Protein AF-A0A1H8ZMR1-F1 (afdb_monomer_lite)

Sequence (107 aa):
MSTPTRIYTPAERRRRAALVARGAKQAFADAVDSRIQRQLDAIDAAAADRAARELAALLRQLEDAKNELATARAAEKAADRVDRQAAKDARKEAEKRLRRCERALRR

Structure (mmCIF, N/CA/C/O backbone):
data_AF-A0A1H8ZMR1-F1
#
_entry.id   AF-A0A1H8ZMR1-F1
#
loop_
_atom_site.group_PDB
_atom_site.id
_atom_site.type_symbol
_atom_site.label_atom_id
_atom_site.label_alt_id
_atom_site.label_comp_id
_atom_site.label_asym_id
_atom_site.label_entity_id
_atom_site.label_seq_id
_atom_site.pdbx_PDB_ins_code
_atom_site.Cartn_x
_atom_site.Cartn_y
_atom_site.Cartn_z
_atom_site.occupancy
_atom_site.B_iso_or_equiv
_atom_site.auth_seq_id
_atom_site.auth_comp_id
_atom_site.auth_asym_id
_atom_site.auth_atom_id
_atom_site.pdbx_PDB_model_num
ATOM 1 N N . MET A 1 1 ? -3.568 16.861 -18.096 1.00 41.66 1 MET A N 1
ATOM 2 C CA . MET A 1 1 ? -3.564 15.384 -18.006 1.00 41.66 1 MET A CA 1
ATOM 3 C C . MET A 1 1 ? -2.581 14.989 -16.917 1.00 41.66 1 MET A C 1
ATOM 5 O O . MET A 1 1 ? -1.440 15.425 -16.996 1.00 41.66 1 MET A O 1
ATOM 9 N N . SER A 1 2 ? -3.016 14.256 -15.887 1.00 58.53 2 SER A N 1
ATOM 10 C CA . SER A 1 2 ? -2.095 13.733 -14.866 1.00 58.53 2 SER A CA 1
ATOM 11 C C . SER A 1 2 ? -1.237 12.641 -15.503 1.00 58.53 2 SER A C 1
ATOM 13 O O . SER A 1 2 ? -1.779 11.757 -16.170 1.00 58.53 2 SER A O 1
ATOM 15 N N . THR A 1 3 ? 0.084 12.718 -15.374 1.00 69.19 3 THR A N 1
ATOM 16 C CA . THR A 1 3 ? 0.971 11.657 -15.859 1.00 69.19 3 THR A CA 1
ATOM 17 C C . THR A 1 3 ? 0.703 10.378 -15.061 1.00 69.19 3 THR A C 1
ATOM 19 O O . THR A 1 3 ? 0.557 10.446 -13.840 1.00 69.19 3 THR A O 1
ATOM 22 N N . PRO A 1 4 ? 0.608 9.202 -15.710 1.00 76.19 4 PRO A N 1
ATOM 23 C CA . PRO A 1 4 ? 0.380 7.958 -14.987 1.00 76.19 4 PRO A CA 1
ATOM 24 C C . PRO A 1 4 ? 1.535 7.711 -14.012 1.00 76.19 4 PRO A C 1
ATOM 26 O O . PRO A 1 4 ? 2.705 7.802 -14.396 1.00 76.19 4 PRO A O 1
ATOM 29 N N . THR A 1 5 ? 1.209 7.395 -12.758 1.00 86.12 5 THR A N 1
ATOM 30 C CA . THR A 1 5 ? 2.195 7.003 -11.745 1.00 86.12 5 THR A CA 1
ATOM 31 C C . THR A 1 5 ? 2.942 5.759 -12.220 1.00 86.12 5 THR A C 1
ATOM 33 O O . THR A 1 5 ? 2.327 4.776 -12.630 1.00 86.12 5 THR A O 1
ATOM 36 N N . ARG A 1 6 ? 4.278 5.794 -12.185 1.00 90.94 6 ARG A N 1
ATOM 37 C CA . ARG A 1 6 ? 5.145 4.696 -12.636 1.00 90.94 6 ARG A CA 1
ATOM 38 C C . ARG A 1 6 ? 6.214 4.415 -11.596 1.00 90.94 6 ARG A C 1
ATOM 40 O O . ARG A 1 6 ? 6.938 5.324 -11.192 1.00 90.94 6 ARG A O 1
ATOM 47 N N . ILE A 1 7 ? 6.355 3.149 -11.217 1.00 91.44 7 ILE A N 1
ATOM 48 C CA . ILE A 1 7 ? 7.384 2.699 -10.277 1.00 91.44 7 ILE A CA 1
ATOM 49 C C . ILE A 1 7 ? 8.372 1.815 -11.029 1.00 91.44 7 ILE A C 1
ATOM 51 O O . ILE A 1 7 ? 8.093 0.656 -11.335 1.00 91.44 7 ILE A O 1
ATOM 55 N N . TYR A 1 8 ? 9.539 2.384 -11.335 1.00 92.00 8 TYR A N 1
ATOM 56 C CA . TYR A 1 8 ? 10.613 1.696 -12.051 1.00 92.00 8 TYR A CA 1
ATOM 57 C C . TYR A 1 8 ? 11.571 0.992 -11.094 1.00 92.00 8 TYR A C 1
ATOM 59 O O . TYR A 1 8 ? 12.073 1.609 -10.145 1.00 92.00 8 TYR A O 1
ATOM 67 N N . THR A 1 9 ? 11.937 -0.242 -11.429 1.00 93.94 9 THR A N 1
ATOM 68 C CA . THR A 1 9 ? 13.069 -0.930 -10.797 1.00 93.94 9 THR A CA 1
ATOM 69 C C . THR A 1 9 ? 14.403 -0.277 -11.190 1.00 93.94 9 THR A C 1
ATOM 71 O O . THR A 1 9 ? 14.488 0.401 -12.220 1.00 93.94 9 THR A O 1
ATOM 74 N N . PRO A 1 10 ? 15.494 -0.490 -10.429 1.00 93.81 10 PRO A N 1
ATOM 75 C CA . PRO A 1 10 ? 16.815 0.014 -10.812 1.00 93.81 10 PRO A CA 1
ATOM 76 C C . PRO A 1 10 ? 17.262 -0.454 -12.206 1.00 93.81 10 PRO A C 1
ATOM 78 O O . PRO A 1 10 ? 17.844 0.323 -12.963 1.00 93.81 10 PRO A O 1
ATOM 81 N N . ALA A 1 11 ? 16.954 -1.703 -12.571 1.00 94.19 11 ALA A N 1
ATOM 82 C CA . ALA A 1 11 ? 17.268 -2.257 -13.885 1.00 94.19 11 ALA A CA 1
ATOM 83 C C . ALA A 1 11 ? 16.466 -1.572 -15.004 1.00 94.19 11 ALA A C 1
ATOM 85 O O . ALA A 1 11 ? 17.042 -1.175 -16.017 1.00 94.19 11 ALA A O 1
ATOM 86 N N . GLU A 1 12 ? 15.162 -1.366 -14.799 1.00 93.19 12 GLU A N 1
ATOM 87 C CA . GLU A 1 12 ? 14.296 -0.643 -15.739 1.00 93.19 12 GLU A CA 1
ATOM 88 C C . GLU A 1 12 ? 14.760 0.803 -15.930 1.00 93.19 12 GLU A C 1
ATOM 90 O O . GLU A 1 12 ? 14.851 1.257 -17.068 1.00 93.19 12 GLU A O 1
ATOM 95 N N . ARG A 1 13 ? 15.147 1.508 -14.856 1.00 92.75 13 ARG A N 1
ATOM 96 C CA . ARG A 1 13 ? 15.698 2.873 -14.956 1.00 92.75 13 ARG A CA 1
ATOM 97 C C . ARG A 1 13 ? 16.956 2.914 -15.816 1.00 92.75 13 ARG A C 1
ATOM 99 O O . ARG A 1 13 ? 17.050 3.752 -16.710 1.00 92.75 13 ARG A O 1
ATOM 106 N N . ARG A 1 14 ? 17.904 1.999 -15.577 1.00 94.44 14 ARG A N 1
ATOM 107 C CA . ARG A 1 14 ? 19.151 1.909 -16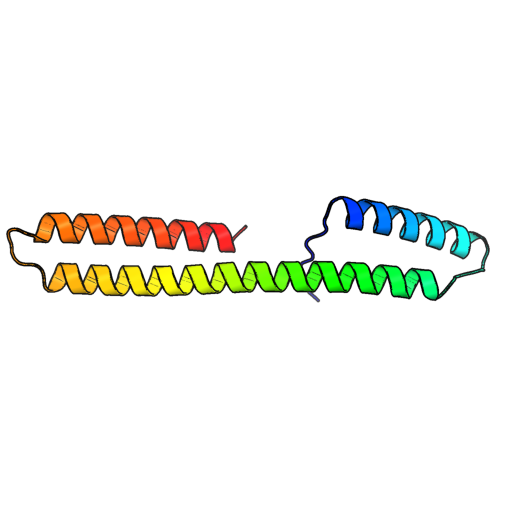.356 1.00 94.44 14 ARG A CA 1
ATOM 108 C C . ARG A 1 14 ? 18.868 1.602 -17.824 1.00 94.44 14 ARG A C 1
ATOM 110 O O . ARG A 1 14 ? 19.388 2.282 -18.703 1.00 94.44 14 ARG A O 1
ATOM 117 N N . ARG A 1 15 ? 18.005 0.617 -18.093 1.00 93.06 15 ARG A N 1
ATOM 118 C CA . ARG A 1 15 ? 17.636 0.222 -19.458 1.00 93.06 15 ARG A CA 1
ATOM 119 C C . ARG A 1 15 ? 16.922 1.350 -20.198 1.00 93.06 15 ARG A C 1
ATOM 121 O O . ARG A 1 15 ? 17.267 1.641 -21.338 1.00 93.06 15 ARG A O 1
ATOM 128 N N . ARG A 1 16 ? 15.979 2.022 -19.538 1.00 94.44 16 ARG A N 1
ATOM 129 C CA . ARG A 1 16 ? 15.259 3.178 -20.081 1.00 94.44 16 ARG A CA 1
ATOM 130 C C . ARG A 1 16 ? 16.214 4.327 -20.402 1.00 94.44 16 ARG A C 1
ATOM 132 O O . ARG A 1 16 ? 16.150 4.860 -21.500 1.00 94.44 16 ARG A O 1
ATOM 139 N N . ALA A 1 17 ? 17.142 4.659 -19.502 1.00 93.06 17 ALA A N 1
ATOM 140 C CA . ALA A 1 17 ? 18.152 5.693 -19.743 1.00 93.06 17 ALA A CA 1
ATOM 141 C C . ALA A 1 17 ? 19.048 5.363 -20.951 1.00 93.06 17 ALA A C 1
ATOM 143 O O . ALA A 1 17 ? 19.274 6.223 -21.800 1.00 93.06 17 ALA A O 1
ATOM 144 N N . ALA A 1 18 ? 19.496 4.109 -21.074 1.00 94.06 18 ALA A N 1
ATOM 145 C CA . ALA A 1 18 ? 20.285 3.661 -22.221 1.00 94.06 18 ALA A CA 1
ATOM 146 C C . ALA A 1 18 ? 19.503 3.760 -23.543 1.00 94.06 18 ALA A C 1
ATOM 148 O O . ALA A 1 18 ? 20.049 4.200 -24.555 1.00 94.06 18 ALA A O 1
ATOM 149 N N . LEU A 1 19 ? 18.218 3.392 -23.534 1.00 92.31 19 LEU A N 1
ATOM 150 C CA . LEU A 1 19 ? 17.342 3.487 -24.703 1.00 92.31 19 LEU A CA 1
ATOM 151 C C . LEU A 1 19 ? 17.065 4.935 -25.108 1.00 92.31 19 LEU A C 1
ATOM 153 O O . LEU A 1 19 ? 17.156 5.250 -26.290 1.00 92.31 19 LEU A O 1
ATOM 157 N N . VAL A 1 20 ? 16.814 5.824 -24.145 1.00 91.50 20 VAL A N 1
ATOM 158 C CA . VAL A 1 20 ? 16.654 7.264 -24.404 1.00 91.50 20 VAL A CA 1
ATOM 159 C C . VAL A 1 20 ? 17.934 7.850 -25.001 1.00 91.50 20 VAL A C 1
ATOM 161 O O . VAL A 1 20 ? 17.871 8.539 -26.014 1.00 91.50 20 VAL A O 1
ATOM 164 N N . ALA A 1 21 ? 19.105 7.527 -24.443 1.00 91.25 21 ALA A N 1
ATOM 165 C CA . ALA A 1 21 ? 20.383 7.989 -24.985 1.00 91.25 21 ALA A CA 1
ATOM 166 C C . ALA A 1 21 ? 20.624 7.482 -26.418 1.00 91.25 21 ALA A C 1
ATOM 168 O O . ALA A 1 21 ? 21.129 8.217 -27.266 1.00 91.25 21 ALA A O 1
ATOM 169 N N . ARG A 1 22 ? 20.240 6.233 -26.711 1.00 88.88 22 ARG A N 1
ATOM 170 C CA . ARG A 1 22 ? 20.337 5.659 -28.058 1.00 88.88 22 ARG A CA 1
ATOM 171 C C . ARG A 1 22 ? 19.366 6.322 -29.039 1.00 88.88 22 ARG A C 1
ATOM 173 O O . ARG A 1 22 ? 19.780 6.639 -30.149 1.00 88.88 22 ARG A O 1
ATOM 180 N N . GLY A 1 23 ? 18.123 6.566 -28.624 1.00 87.31 23 GLY A N 1
ATOM 181 C CA . GLY A 1 23 ? 17.125 7.277 -29.424 1.00 87.31 23 GLY A CA 1
ATOM 182 C C . GLY A 1 23 ? 17.544 8.717 -29.725 1.00 87.31 23 GLY A C 1
ATOM 183 O O . GLY A 1 23 ? 17.436 9.153 -30.865 1.00 87.31 23 GLY A O 1
ATOM 184 N N . ALA A 1 24 ? 18.126 9.420 -28.748 1.00 85.56 24 ALA A N 1
ATOM 185 C CA . ALA A 1 24 ? 18.669 10.762 -28.953 1.00 85.56 24 ALA A CA 1
ATOM 186 C C . ALA A 1 24 ? 19.782 10.765 -30.012 1.00 85.56 24 ALA A C 1
ATOM 188 O O . ALA A 1 24 ? 19.727 11.548 -30.954 1.00 85.56 24 ALA A O 1
ATOM 189 N N . LYS A 1 25 ? 20.751 9.841 -29.919 1.00 80.94 25 LYS A N 1
ATOM 190 C CA . LYS A 1 25 ? 21.812 9.694 -30.934 1.00 80.94 25 LYS A CA 1
ATOM 191 C C . LYS A 1 25 ? 21.260 9.400 -32.333 1.00 80.94 25 LYS A C 1
ATOM 193 O O . LYS A 1 25 ? 21.808 9.897 -33.306 1.00 80.94 25 LYS A O 1
ATOM 198 N N . GLN A 1 26 ? 20.192 8.609 -32.434 1.00 80.81 26 GLN A N 1
ATOM 199 C CA . GLN A 1 26 ? 19.533 8.315 -33.709 1.00 80.81 26 GLN A CA 1
ATOM 200 C C . GLN A 1 26 ? 18.774 9.510 -34.283 1.00 80.81 26 GLN A C 1
ATOM 202 O O . GLN A 1 26 ? 18.819 9.711 -35.489 1.00 80.81 26 GLN A O 1
ATOM 207 N N . ALA A 1 27 ? 18.117 10.309 -33.441 1.00 76.62 27 ALA A N 1
ATOM 208 C CA . ALA A 1 27 ? 17.439 11.527 -33.876 1.00 76.62 27 ALA A CA 1
ATOM 209 C C . ALA A 1 27 ? 18.432 12.553 -34.446 1.00 76.62 27 ALA A C 1
ATOM 211 O O . ALA A 1 27 ? 18.159 13.156 -35.474 1.00 76.62 27 ALA A O 1
ATOM 212 N N . PHE A 1 28 ? 19.624 12.683 -33.847 1.00 78.75 28 PHE A N 1
ATOM 213 C CA . PHE A 1 28 ? 20.707 13.500 -34.415 1.00 78.75 28 PHE A CA 1
ATOM 214 C C . PHE A 1 28 ? 21.245 12.971 -35.754 1.00 78.75 28 PHE A C 1
ATOM 216 O O . PHE A 1 28 ? 21.838 13.733 -36.509 1.00 78.75 28 PHE A O 1
ATOM 223 N N . ALA A 1 29 ? 21.058 11.681 -36.038 1.00 79.31 29 ALA A N 1
ATOM 224 C CA . ALA A 1 29 ? 21.476 11.029 -37.277 1.00 79.31 29 ALA A CA 1
ATOM 225 C C . ALA A 1 29 ? 20.315 10.814 -38.272 1.00 79.31 29 ALA A C 1
ATOM 227 O O . ALA A 1 29 ? 20.487 10.074 -39.235 1.00 79.31 29 ALA A O 1
ATOM 228 N N . ASP A 1 30 ? 19.137 11.397 -38.008 1.00 77.19 30 ASP A N 1
ATOM 229 C CA . ASP A 1 30 ? 17.897 11.247 -38.791 1.00 77.19 30 ASP A CA 1
ATOM 230 C C . ASP A 1 30 ? 17.470 9.779 -39.054 1.00 77.19 30 ASP A C 1
ATOM 232 O O . ASP A 1 30 ? 16.820 9.441 -40.041 1.00 77.19 30 ASP A O 1
ATOM 236 N N . ALA A 1 31 ? 17.832 8.873 -38.137 1.00 76.75 31 ALA A N 1
ATOM 237 C CA . ALA A 1 31 ? 17.681 7.419 -38.268 1.00 76.75 31 ALA A CA 1
ATOM 238 C C . ALA A 1 31 ? 16.890 6.806 -37.095 1.00 76.75 31 ALA A C 1
ATOM 240 O O . ALA A 1 31 ? 17.338 5.855 -36.445 1.00 76.75 31 ALA A O 1
ATOM 241 N N . VAL A 1 32 ? 15.729 7.386 -36.776 1.00 77.25 32 VAL A N 1
ATOM 242 C CA . VAL A 1 32 ? 14.910 7.006 -35.609 1.00 77.25 32 VAL A CA 1
ATOM 243 C C . VAL A 1 32 ? 14.376 5.571 -35.736 1.00 77.25 32 VAL A C 1
ATOM 245 O O . VAL A 1 32 ? 13.552 5.268 -36.597 1.00 77.25 32 VAL A O 1
ATOM 248 N N . ASP A 1 33 ? 14.801 4.678 -34.834 1.00 81.88 33 ASP A N 1
ATOM 249 C CA . ASP A 1 33 ? 14.334 3.288 -34.788 1.00 81.88 33 ASP A CA 1
ATOM 250 C C . ASP A 1 33 ? 13.065 3.145 -33.929 1.00 81.88 33 ASP A C 1
ATOM 252 O O . ASP A 1 33 ? 13.092 3.253 -32.698 1.00 81.88 33 ASP A O 1
ATOM 256 N N . SER A 1 34 ? 11.947 2.803 -34.577 1.00 86.44 34 SER A N 1
ATOM 257 C CA . SER A 1 34 ? 10.659 2.524 -33.917 1.00 86.44 34 SER A CA 1
ATOM 258 C C . SER A 1 34 ? 10.723 1.421 -32.847 1.00 86.44 34 SER A C 1
ATOM 260 O O . SER A 1 34 ? 9.888 1.385 -31.938 1.00 86.44 34 SER A O 1
ATOM 262 N N . ARG A 1 35 ? 11.720 0.526 -32.893 1.00 89.25 35 ARG A N 1
ATOM 263 C CA . ARG A 1 35 ? 11.927 -0.509 -31.869 1.00 89.25 35 ARG A CA 1
ATOM 264 C C . ARG A 1 35 ? 12.340 0.082 -30.528 1.00 89.25 35 ARG A C 1
ATOM 266 O O . ARG A 1 35 ? 11.965 -0.481 -29.501 1.00 89.25 35 ARG A O 1
ATOM 273 N N . ILE A 1 36 ? 13.073 1.199 -30.513 1.00 88.94 36 ILE A N 1
ATOM 274 C CA . ILE A 1 36 ? 13.449 1.878 -29.265 1.00 88.94 36 ILE A CA 1
ATOM 275 C C . ILE A 1 36 ? 12.196 2.387 -28.566 1.00 88.94 36 ILE A C 1
ATOM 277 O O . ILE A 1 36 ? 12.029 2.135 -27.373 1.00 88.94 36 ILE A O 1
ATOM 281 N N . GLN A 1 37 ? 11.285 3.013 -29.316 1.00 89.12 37 GLN A N 1
ATOM 282 C CA . GLN A 1 37 ? 10.027 3.502 -28.761 1.00 89.12 37 GLN A CA 1
ATOM 283 C C . GLN A 1 37 ? 9.199 2.357 -28.170 1.00 89.12 37 GLN A C 1
ATOM 285 O O . GLN A 1 37 ? 8.825 2.418 -27.005 1.00 89.12 37 GLN A O 1
ATOM 290 N N . ARG A 1 38 ? 9.037 1.246 -28.902 1.00 92.31 38 ARG A N 1
ATOM 291 C CA . ARG A 1 38 ? 8.316 0.063 -28.392 1.00 92.31 38 ARG A CA 1
ATOM 292 C C . ARG A 1 38 ? 8.921 -0.497 -27.103 1.00 92.31 38 ARG A C 1
ATOM 294 O O . ARG A 1 38 ? 8.194 -0.947 -26.223 1.00 92.31 38 ARG A O 1
ATOM 301 N N . GLN A 1 39 ? 10.249 -0.495 -26.979 1.00 92.69 39 GLN A N 1
ATOM 302 C CA . GLN A 1 39 ? 10.915 -0.957 -25.760 1.00 92.69 39 GLN A CA 1
ATOM 303 C C . GLN A 1 39 ? 10.729 0.013 -24.590 1.00 92.69 39 GLN A C 1
ATOM 305 O O . GLN A 1 39 ? 10.576 -0.439 -23.456 1.00 92.69 39 GLN A O 1
ATOM 310 N N . LEU A 1 40 ? 10.730 1.323 -24.850 1.00 92.00 40 LEU A N 1
ATOM 311 C CA . LEU A 1 40 ? 10.403 2.334 -23.844 1.00 92.00 40 LEU A CA 1
ATOM 312 C C . LEU A 1 40 ? 8.955 2.180 -23.370 1.00 92.00 40 LEU A C 1
ATOM 314 O O . LEU A 1 40 ? 8.727 2.124 -22.164 1.00 92.00 40 LEU A O 1
ATOM 318 N N . ASP A 1 41 ? 8.012 2.011 -24.297 1.00 93.38 41 ASP A N 1
ATOM 319 C CA . ASP A 1 41 ? 6.593 1.822 -23.990 1.00 93.38 41 ASP A CA 1
ATOM 320 C C . ASP A 1 41 ? 6.364 0.557 -23.154 1.00 93.38 41 ASP A C 1
ATOM 322 O O . ASP A 1 41 ? 5.618 0.586 -22.178 1.00 93.38 41 ASP A O 1
ATOM 326 N N . ALA A 1 42 ? 7.059 -0.541 -23.468 1.00 93.94 42 ALA A N 1
ATOM 327 C CA . ALA A 1 42 ? 6.983 -1.775 -22.689 1.00 93.94 42 ALA A CA 1
ATOM 328 C C . ALA A 1 42 ? 7.496 -1.597 -21.247 1.00 93.94 42 ALA A C 1
ATOM 330 O O . ALA A 1 42 ? 6.883 -2.103 -20.305 1.00 93.94 42 ALA A O 1
ATOM 331 N N . ILE A 1 43 ? 8.600 -0.861 -21.055 1.00 93.75 43 ILE A N 1
ATOM 332 C CA . ILE A 1 43 ? 9.127 -0.548 -19.715 1.00 93.75 43 ILE A CA 1
ATOM 333 C C . ILE A 1 43 ? 8.143 0.342 -18.952 1.00 93.75 43 ILE A C 1
ATOM 335 O O . ILE A 1 43 ? 7.864 0.097 -17.778 1.00 93.75 43 ILE A O 1
ATOM 339 N N . ASP A 1 44 ? 7.609 1.364 -19.616 1.00 94.50 44 ASP A N 1
ATOM 340 C CA . ASP A 1 44 ? 6.671 2.310 -19.023 1.00 94.50 44 ASP A CA 1
ATOM 341 C C . ASP A 1 44 ? 5.348 1.620 -18.637 1.00 94.50 44 ASP A C 1
ATOM 343 O O . ASP A 1 44 ? 4.814 1.893 -17.560 1.00 94.50 44 ASP A O 1
ATOM 347 N N . ALA A 1 45 ? 4.857 0.683 -19.456 1.00 93.62 45 ALA A N 1
ATOM 348 C CA . ALA A 1 45 ? 3.673 -0.126 -19.171 1.00 93.62 45 ALA A CA 1
ATOM 349 C C . ALA A 1 45 ? 3.880 -1.055 -17.965 1.00 93.62 45 ALA A C 1
ATOM 351 O O . ALA A 1 45 ? 3.038 -1.092 -17.068 1.00 93.62 45 ALA A O 1
ATOM 352 N N . ALA A 1 46 ? 5.019 -1.751 -17.889 1.00 94.06 46 ALA A N 1
ATOM 353 C CA . ALA A 1 46 ? 5.343 -2.607 -16.746 1.00 94.06 46 ALA A CA 1
ATOM 354 C C . ALA A 1 46 ? 5.469 -1.806 -15.435 1.00 94.06 46 ALA A C 1
ATOM 356 O O . ALA A 1 46 ? 4.982 -2.229 -14.384 1.00 94.06 46 ALA A O 1
ATOM 357 N N . ALA A 1 47 ? 6.086 -0.622 -15.493 1.00 93.75 47 ALA A N 1
ATOM 358 C CA . ALA A 1 47 ? 6.210 0.268 -14.342 1.00 93.75 47 ALA A CA 1
ATOM 359 C C . ALA A 1 47 ? 4.857 0.842 -13.886 1.00 93.75 47 ALA A C 1
ATOM 361 O O . ALA A 1 47 ? 4.654 1.047 -12.685 1.00 93.75 47 ALA A O 1
ATOM 362 N N . ALA A 1 48 ? 3.940 1.096 -14.824 1.00 93.44 48 ALA A N 1
ATOM 363 C CA . ALA A 1 48 ? 2.577 1.530 -14.529 1.00 93.44 48 ALA A CA 1
ATOM 364 C C . ALA A 1 48 ? 1.737 0.405 -13.902 1.00 93.44 48 ALA A C 1
ATOM 366 O O . ALA A 1 48 ? 1.086 0.638 -12.888 1.00 93.44 48 ALA A O 1
ATOM 367 N N . ASP A 1 49 ? 1.799 -0.820 -14.439 1.00 93.62 49 ASP A N 1
ATOM 368 C CA . ASP A 1 49 ? 1.103 -1.984 -13.869 1.00 93.62 49 ASP A CA 1
ATOM 369 C C . ASP A 1 49 ? 1.554 -2.250 -12.426 1.00 93.62 49 ASP A C 1
ATOM 371 O O . ASP A 1 49 ? 0.736 -2.423 -11.523 1.00 93.62 49 ASP A O 1
ATOM 375 N N . ARG A 1 50 ? 2.864 -2.173 -12.163 1.00 93.56 50 ARG A N 1
ATOM 376 C CA . ARG A 1 50 ? 3.402 -2.290 -10.801 1.00 93.56 50 ARG A CA 1
ATOM 377 C C . ARG A 1 50 ? 2.832 -1.230 -9.858 1.00 93.56 50 ARG A C 1
ATOM 379 O O . ARG A 1 50 ? 2.386 -1.574 -8.766 1.00 93.56 50 ARG A O 1
ATOM 386 N N . ALA A 1 51 ? 2.816 0.031 -10.289 1.00 92.69 51 ALA A N 1
ATOM 387 C CA . ALA A 1 51 ? 2.258 1.122 -9.495 1.00 92.69 51 ALA A CA 1
ATOM 388 C C . ALA A 1 51 ? 0.754 0.936 -9.237 1.00 92.69 51 ALA A C 1
ATOM 390 O O . ALA A 1 51 ? 0.292 1.146 -8.117 1.00 92.69 51 ALA A O 1
ATOM 391 N N . ALA A 1 52 ? -0.003 0.478 -10.237 1.00 93.56 52 ALA A N 1
ATOM 392 C CA . ALA A 1 52 ? -1.425 0.183 -10.093 1.00 93.56 52 ALA A CA 1
ATOM 393 C C . ALA A 1 52 ? -1.678 -0.948 -9.083 1.00 93.56 52 ALA A C 1
ATOM 395 O O . ALA A 1 52 ? -2.570 -0.835 -8.242 1.00 93.56 52 ALA A O 1
ATOM 396 N N . ARG A 1 53 ? -0.872 -2.018 -9.114 1.00 94.81 53 ARG A N 1
ATOM 397 C CA . ARG A 1 53 ? -0.966 -3.130 -8.152 1.00 94.81 53 ARG A CA 1
ATOM 398 C C . ARG A 1 53 ? -0.668 -2.687 -6.723 1.00 94.81 53 ARG A C 1
ATOM 400 O O . ARG A 1 53 ? -1.383 -3.096 -5.809 1.00 94.81 53 ARG A O 1
ATOM 407 N N . GLU A 1 54 ? 0.362 -1.865 -6.534 1.00 93.75 54 GLU A N 1
ATOM 408 C CA . GLU A 1 54 ? 0.727 -1.322 -5.223 1.00 93.75 54 GLU A CA 1
ATOM 409 C C . GLU A 1 54 ? -0.370 -0.402 -4.678 1.00 93.75 54 GLU A C 1
ATOM 411 O O . GLU A 1 54 ? -0.829 -0.595 -3.552 1.00 93.75 54 GLU A O 1
ATOM 416 N N . LEU A 1 55 ? -0.887 0.512 -5.505 1.00 94.50 55 LEU A N 1
ATOM 417 C CA . LEU A 1 55 ? -2.020 1.362 -5.142 1.00 94.50 55 LEU A CA 1
ATOM 418 C C . LEU A 1 55 ? -3.257 0.533 -4.775 1.00 94.50 55 LEU A C 1
ATOM 420 O O . LEU A 1 55 ? -3.889 0.782 -3.751 1.00 94.50 55 LEU A O 1
ATOM 424 N N . ALA A 1 56 ? -3.587 -0.487 -5.569 1.00 95.50 56 ALA A N 1
ATOM 425 C CA . ALA A 1 56 ? -4.703 -1.380 -5.276 1.00 95.50 56 ALA A CA 1
ATOM 426 C C . ALA A 1 56 ? -4.508 -2.127 -3.945 1.00 95.50 56 ALA A C 1
ATOM 428 O O . ALA A 1 56 ? -5.471 -2.333 -3.209 1.00 95.50 56 ALA A O 1
ATOM 429 N N . ALA A 1 57 ? -3.276 -2.522 -3.611 1.00 95.81 57 ALA A N 1
ATOM 430 C CA . ALA A 1 57 ? -2.968 -3.136 -2.324 1.00 95.81 57 ALA A CA 1
ATOM 431 C C . ALA A 1 57 ? -3.139 -2.150 -1.157 1.00 95.81 57 ALA A C 1
ATOM 433 O O . ALA A 1 57 ? -3.750 -2.515 -0.154 1.00 95.81 57 ALA A O 1
ATOM 434 N N . LEU A 1 58 ? -2.671 -0.906 -1.302 1.00 95.56 58 LEU A N 1
ATOM 435 C CA . LEU A 1 58 ? -2.861 0.147 -0.298 1.00 95.56 58 LEU A CA 1
ATOM 436 C C . LEU A 1 58 ? -4.343 0.465 -0.074 1.00 95.56 58 LEU A C 1
ATOM 438 O O . LEU A 1 58 ? -4.775 0.594 1.069 1.00 95.56 58 LEU A O 1
ATOM 442 N N . LEU A 1 59 ? -5.131 0.543 -1.149 1.00 96.75 59 LEU A N 1
ATOM 443 C CA . LEU A 1 59 ? -6.576 0.757 -1.066 1.00 96.75 59 LEU A CA 1
ATOM 444 C C . LEU A 1 59 ? -7.275 -0.394 -0.338 1.00 96.75 59 LEU A C 1
ATOM 446 O O . LEU A 1 59 ? -8.078 -0.137 0.554 1.00 96.75 59 LEU A O 1
ATOM 450 N N . ARG A 1 60 ? -6.930 -1.653 -0.644 1.00 97.75 60 ARG A N 1
ATOM 451 C CA . ARG A 1 60 ? -7.461 -2.812 0.096 1.00 97.75 60 ARG A CA 1
ATOM 452 C C . ARG A 1 60 ? -7.129 -2.734 1.586 1.00 97.75 60 ARG A C 1
ATOM 454 O O . ARG A 1 60 ? -8.028 -2.834 2.408 1.00 97.75 60 ARG A O 1
ATOM 461 N N . GLN A 1 61 ? -5.871 -2.453 1.933 1.00 97.62 61 GLN A N 1
ATOM 462 C CA . GLN A 1 61 ? -5.464 -2.300 3.335 1.00 97.62 61 GLN A CA 1
ATOM 463 C C . GLN A 1 61 ? -6.200 -1.160 4.050 1.00 97.62 61 GLN A C 1
ATOM 465 O O . GLN A 1 61 ? -6.464 -1.259 5.249 1.00 97.62 61 GLN A O 1
ATOM 470 N N . LEU A 1 62 ? -6.510 -0.072 3.338 1.00 97.81 62 LEU A N 1
ATOM 471 C CA . LEU A 1 62 ? -7.292 1.033 3.881 1.00 97.81 62 LEU A CA 1
ATOM 472 C C . LEU A 1 62 ? -8.729 0.597 4.190 1.00 97.81 62 LEU A C 1
ATOM 474 O O . LEU A 1 62 ? -9.223 0.900 5.275 1.00 97.81 62 LEU A O 1
ATOM 478 N N . GLU A 1 63 ? -9.382 -0.110 3.268 1.00 98.19 63 GLU A N 1
ATOM 479 C CA . GLU A 1 63 ? -10.734 -0.634 3.488 1.00 98.19 63 GLU A CA 1
ATOM 480 C C . GLU A 1 63 ? -10.771 -1.650 4.634 1.00 98.19 63 GLU A C 1
ATOM 482 O O . GLU A 1 63 ? -11.619 -1.540 5.522 1.00 98.19 63 GLU A O 1
ATOM 487 N N . ASP A 1 64 ? -9.795 -2.557 4.707 1.00 98.06 64 ASP A N 1
ATOM 488 C CA . ASP A 1 64 ? -9.668 -3.496 5.825 1.00 98.06 64 ASP A CA 1
ATOM 489 C C . ASP A 1 64 ? -9.535 -2.752 7.164 1.00 98.06 64 ASP A C 1
ATOM 491 O O . ASP A 1 64 ? -10.232 -3.060 8.130 1.00 98.06 64 ASP A O 1
ATOM 495 N N . ALA A 1 65 ? -8.706 -1.703 7.223 1.00 98.12 65 ALA A N 1
ATOM 496 C CA . ALA A 1 65 ? -8.532 -0.905 8.436 1.00 98.12 65 ALA A CA 1
ATOM 497 C C . ALA A 1 65 ? -9.798 -0.120 8.835 1.00 98.12 65 ALA A C 1
ATOM 499 O O . ALA A 1 65 ? -10.060 0.064 10.028 1.00 98.12 65 ALA A O 1
ATOM 500 N N . LYS A 1 66 ? -10.604 0.340 7.866 1.00 98.25 66 LYS A N 1
ATOM 501 C CA . LYS A 1 66 ? -11.912 0.962 8.140 1.00 98.25 66 LYS A CA 1
ATOM 502 C C . LYS A 1 66 ? -12.877 -0.049 8.757 1.00 98.25 66 LYS A C 1
ATOM 504 O O . LYS A 1 66 ? -13.514 0.265 9.765 1.00 98.25 66 LYS A O 1
ATOM 509 N N . ASN A 1 67 ? -12.945 -1.251 8.187 1.00 98.44 67 ASN A N 1
ATOM 510 C CA . ASN A 1 67 ? -13.785 -2.337 8.689 1.00 98.44 67 ASN A CA 1
ATOM 511 C C . ASN A 1 67 ? -13.371 -2.751 10.104 1.00 98.44 67 ASN A C 1
ATOM 513 O O . ASN A 1 67 ? -14.217 -2.867 10.986 1.00 98.44 67 ASN A O 1
ATOM 517 N N . GLU A 1 68 ? -12.072 -2.881 10.366 1.00 97.94 68 GLU A N 1
ATOM 518 C CA . GLU A 1 68 ? -11.554 -3.182 11.703 1.00 97.94 68 GLU A CA 1
ATOM 519 C C . GLU A 1 68 ? -11.930 -2.119 12.739 1.00 97.94 68 GLU A C 1
ATOM 521 O O . GLU A 1 68 ? -12.351 -2.458 13.845 1.00 97.94 68 GLU A O 1
ATOM 526 N N . LEU A 1 69 ? -11.833 -0.830 12.393 1.00 98.56 69 LEU A N 1
ATOM 527 C CA . LEU A 1 69 ? -12.258 0.244 13.290 1.00 98.56 69 LEU A CA 1
ATOM 528 C C . LEU A 1 69 ? -13.767 0.192 13.564 1.00 98.56 69 LEU A C 1
ATOM 530 O O . LEU A 1 69 ? -14.191 0.425 14.700 1.00 98.56 69 LEU A O 1
ATOM 534 N N . ALA A 1 70 ? -14.583 -0.103 12.550 1.00 98.38 70 ALA A N 1
ATOM 535 C CA . ALA A 1 70 ? -16.023 -0.271 12.718 1.00 98.38 70 ALA A CA 1
ATOM 536 C C . ALA A 1 70 ? -16.343 -1.445 13.660 1.00 98.38 70 ALA A C 1
ATOM 538 O O . ALA A 1 70 ? -17.104 -1.271 14.615 1.00 98.38 70 ALA A O 1
ATOM 539 N N . THR A 1 71 ? -15.688 -2.590 13.462 1.00 98.12 71 THR A N 1
ATOM 540 C CA . THR A 1 71 ? -15.808 -3.775 14.323 1.00 98.12 71 THR A CA 1
ATOM 541 C C . THR A 1 71 ? -15.376 -3.478 15.756 1.00 98.12 71 THR A C 1
ATOM 543 O O . THR A 1 71 ? -16.113 -3.782 16.690 1.00 98.12 71 THR A O 1
ATOM 546 N N . ALA A 1 72 ? -14.239 -2.807 15.962 1.00 97.88 72 ALA A N 1
ATOM 547 C CA . ALA A 1 72 ? -13.766 -2.455 17.300 1.00 97.88 72 ALA A CA 1
ATOM 548 C C . ALA A 1 72 ? -14.713 -1.477 18.019 1.00 97.88 72 ALA A C 1
ATOM 550 O O . ALA A 1 72 ? -14.941 -1.601 19.221 1.00 97.88 72 ALA A O 1
ATOM 551 N N . ARG A 1 73 ? -15.325 -0.532 17.290 1.00 97.94 73 ARG A N 1
ATOM 552 C CA . ARG A 1 73 ? -16.371 0.352 17.839 1.00 97.94 73 ARG A CA 1
ATOM 553 C C . ARG A 1 73 ? -17.628 -0.421 18.236 1.00 97.94 73 ARG A C 1
ATOM 555 O O . ARG A 1 73 ? -18.242 -0.082 19.244 1.00 97.94 73 ARG A O 1
ATOM 562 N N . ALA A 1 74 ? -18.032 -1.419 17.451 1.00 98.06 74 ALA A N 1
ATOM 563 C CA . ALA A 1 74 ? -19.167 -2.277 17.788 1.00 98.06 74 ALA A CA 1
ATOM 564 C C . ALA A 1 74 ? -18.865 -3.137 19.026 1.00 98.06 74 ALA A C 1
ATOM 566 O O . ALA A 1 74 ? -19.676 -3.173 19.947 1.00 98.06 74 ALA A O 1
ATOM 567 N N . ALA A 1 75 ? -17.669 -3.729 19.094 1.00 97.06 75 ALA A N 1
ATOM 568 C CA . ALA A 1 75 ? -17.207 -4.492 20.249 1.00 97.06 75 ALA A CA 1
ATOM 569 C C . ALA A 1 75 ? -17.159 -3.634 21.524 1.00 97.06 75 ALA A C 1
ATOM 571 O O . ALA A 1 75 ? -17.658 -4.059 22.557 1.00 97.06 75 ALA A O 1
ATOM 572 N N . GLU A 1 76 ? -16.655 -2.394 21.458 1.00 97.19 76 GLU A N 1
ATOM 573 C CA . GLU A 1 76 ? -16.672 -1.473 22.607 1.00 97.19 76 GLU A CA 1
ATOM 574 C C . GLU A 1 76 ? -18.096 -1.178 23.104 1.00 97.19 76 GLU A C 1
ATOM 576 O O . GLU A 1 76 ? -18.321 -1.067 24.310 1.00 97.19 76 GLU A O 1
ATOM 581 N N . LYS A 1 77 ? -19.068 -1.050 22.191 1.00 95.94 77 LYS A N 1
ATOM 582 C CA . LYS A 1 77 ? -20.478 -0.832 22.552 1.00 95.94 77 LYS A CA 1
ATOM 583 C C . LY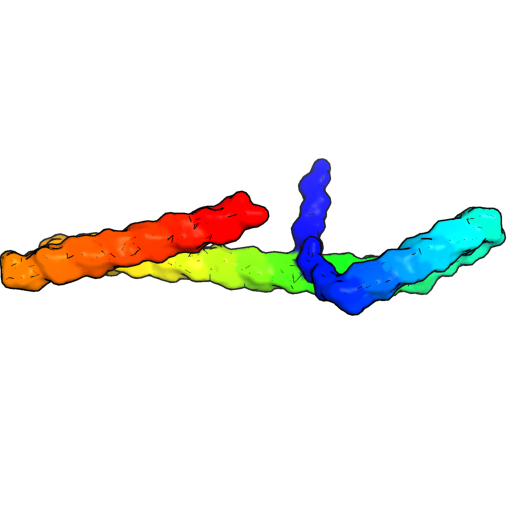S A 1 77 ? -21.114 -2.061 23.200 1.00 95.94 77 LYS A C 1
ATOM 585 O O . LYS A 1 77 ? -21.966 -1.884 24.064 1.00 95.94 77 LYS A O 1
ATOM 590 N N . ALA A 1 78 ? -20.715 -3.257 22.771 1.00 96.81 78 ALA A N 1
ATOM 591 C CA . ALA A 1 78 ? -21.212 -4.530 23.285 1.00 96.81 78 ALA A CA 1
ATOM 592 C C . ALA A 1 78 ? -20.463 -5.025 24.537 1.00 96.81 78 ALA A C 1
ATOM 594 O O . ALA A 1 78 ? -20.920 -5.965 25.173 1.00 96.81 78 ALA A O 1
ATOM 595 N N . ALA A 1 79 ? -19.322 -4.420 24.883 1.00 95.56 79 ALA A N 1
ATOM 596 C CA . ALA A 1 79 ? -18.489 -4.862 25.993 1.00 95.56 79 ALA A CA 1
ATOM 597 C C . ALA A 1 79 ? -19.121 -4.567 27.361 1.00 95.56 79 ALA A C 1
ATOM 599 O O . ALA A 1 79 ? -19.538 -3.436 27.651 1.00 95.56 79 ALA A O 1
ATOM 600 N N . ASP A 1 80 ? -19.072 -5.570 28.233 1.00 94.38 80 ASP A N 1
ATOM 601 C CA . ASP A 1 80 ? -19.426 -5.442 29.640 1.00 94.38 80 ASP A CA 1
ATOM 602 C C . ASP A 1 80 ? -18.423 -4.569 30.403 1.00 94.38 80 ASP A C 1
ATOM 604 O O . ASP A 1 80 ? -17.319 -4.269 29.941 1.00 94.38 80 ASP A O 1
ATOM 608 N N . ARG A 1 81 ? -18.799 -4.133 31.612 1.00 92.12 81 ARG A N 1
ATOM 609 C CA . ARG A 1 81 ? -18.014 -3.171 32.409 1.00 92.12 81 ARG A CA 1
ATOM 610 C C . ARG A 1 81 ? -16.568 -3.620 32.659 1.00 92.12 81 ARG A C 1
ATOM 612 O O . ARG A 1 81 ? -15.693 -2.759 32.723 1.00 92.12 81 ARG A O 1
ATOM 619 N N . VAL A 1 82 ? -16.336 -4.926 32.793 1.00 91.88 82 VAL A N 1
ATOM 620 C CA . VAL A 1 82 ? -15.013 -5.521 33.042 1.00 91.88 82 VAL A CA 1
ATOM 621 C C . VAL A 1 82 ? -14.124 -5.433 31.795 1.00 91.88 82 VAL A C 1
ATOM 623 O O . VAL A 1 82 ? -12.988 -4.973 31.887 1.00 91.88 82 VAL A O 1
ATOM 626 N N . ASP A 1 83 ? -14.664 -5.748 30.616 1.00 94.31 83 ASP A N 1
ATOM 627 C CA . ASP A 1 83 ? -13.904 -5.788 29.355 1.00 94.31 83 ASP A CA 1
ATOM 628 C C . ASP A 1 83 ? -13.859 -4.443 28.623 1.00 94.31 83 ASP A C 1
ATOM 630 O O . ASP A 1 83 ? -13.100 -4.248 27.668 1.00 94.31 83 ASP A O 1
ATOM 634 N N . ARG A 1 84 ? -14.652 -3.466 29.074 1.00 93.44 84 ARG A N 1
ATOM 635 C CA . ARG A 1 84 ? -14.806 -2.177 28.393 1.00 93.44 84 ARG A CA 1
ATOM 636 C C . ARG A 1 84 ? -13.497 -1.417 28.219 1.00 93.44 84 ARG A C 1
ATOM 638 O O . ARG A 1 84 ? -13.338 -0.702 27.229 1.00 93.44 84 ARG A O 1
ATOM 645 N N . GLN A 1 85 ? -12.565 -1.537 29.164 1.00 95.94 85 GLN A N 1
ATOM 646 C CA . GLN A 1 85 ? -11.263 -0.883 29.035 1.00 95.94 85 GLN A CA 1
ATOM 647 C C . GLN A 1 85 ? -10.409 -1.544 27.945 1.00 95.94 85 GLN A C 1
ATOM 649 O O . GLN A 1 85 ? -9.874 -0.839 27.090 1.00 95.94 85 GLN A O 1
ATOM 654 N N . ALA A 1 86 ? -10.369 -2.877 27.901 1.00 95.94 86 ALA A N 1
ATOM 655 C CA . ALA A 1 86 ? -9.680 -3.613 26.843 1.00 95.94 86 ALA A CA 1
ATOM 656 C C . ALA A 1 86 ? -10.277 -3.301 25.457 1.00 95.94 86 ALA A C 1
ATOM 658 O O . ALA A 1 86 ? -9.541 -3.029 24.507 1.00 95.94 86 ALA A O 1
ATOM 659 N N . ALA A 1 87 ? -11.608 -3.230 25.349 1.00 96.62 87 ALA A N 1
ATOM 660 C CA . ALA A 1 87 ? -12.287 -2.885 24.101 1.00 96.62 87 ALA A CA 1
ATOM 661 C C . ALA A 1 87 ? -11.979 -1.449 23.624 1.00 96.62 87 ALA A C 1
ATOM 663 O O . ALA A 1 87 ? -11.766 -1.217 22.430 1.00 96.62 87 ALA A O 1
ATOM 664 N N . LYS A 1 88 ? -11.877 -0.480 24.548 1.00 97.44 88 LYS A N 1
ATOM 665 C CA . LYS A 1 88 ? -11.430 0.891 24.233 1.00 97.44 88 LYS A CA 1
ATOM 666 C C . LYS A 1 88 ? -10.017 0.920 23.668 1.00 97.44 88 LYS A C 1
ATOM 668 O O . LYS A 1 88 ? -9.749 1.670 22.728 1.00 97.44 88 LYS A O 1
ATOM 673 N N . ASP A 1 89 ? -9.107 0.148 24.249 1.00 97.75 89 ASP A N 1
ATOM 674 C CA . ASP A 1 89 ? -7.717 0.135 23.806 1.00 97.75 89 ASP A CA 1
ATOM 675 C C . ASP A 1 89 ? -7.578 -0.567 22.445 1.00 97.75 89 ASP A C 1
ATOM 677 O O . ASP A 1 89 ? -6.915 -0.028 21.557 1.00 97.75 89 ASP A O 1
ATOM 681 N N . ALA A 1 90 ? -8.338 -1.640 22.195 1.00 97.06 90 ALA A N 1
ATOM 682 C CA . ALA A 1 90 ? -8.457 -2.247 20.866 1.00 97.06 90 ALA A CA 1
ATOM 683 C C . ALA A 1 90 ? -8.973 -1.252 19.805 1.00 97.06 90 ALA A C 1
ATOM 685 O O . ALA A 1 90 ? -8.403 -1.139 18.716 1.00 97.06 90 ALA A O 1
ATOM 686 N N . ARG A 1 91 ? -10.001 -0.452 20.130 1.00 98.12 91 ARG A N 1
ATOM 687 C CA . ARG A 1 91 ? -10.515 0.609 19.243 1.00 98.12 91 ARG A CA 1
ATOM 688 C C . ARG A 1 91 ? -9.457 1.663 18.919 1.00 98.12 91 ARG A C 1
ATOM 690 O O . ARG A 1 91 ? -9.373 2.115 17.776 1.00 98.12 91 ARG A O 1
ATOM 697 N N . LYS A 1 92 ? -8.655 2.079 19.903 1.00 98.31 92 LYS A N 1
ATOM 698 C CA . LYS A 1 92 ? -7.559 3.040 19.686 1.00 98.31 92 LYS A CA 1
ATOM 699 C C . LYS A 1 92 ? -6.478 2.464 18.773 1.00 98.31 92 LYS A C 1
ATOM 701 O O . LYS A 1 92 ? -5.975 3.190 17.918 1.00 98.31 92 LYS A O 1
ATOM 706 N N . GLU A 1 93 ? -6.126 1.189 18.919 1.00 98.00 93 GLU A N 1
ATOM 707 C CA . GLU A 1 93 ? -5.144 0.547 18.038 1.00 98.00 93 GLU A CA 1
ATOM 708 C C . G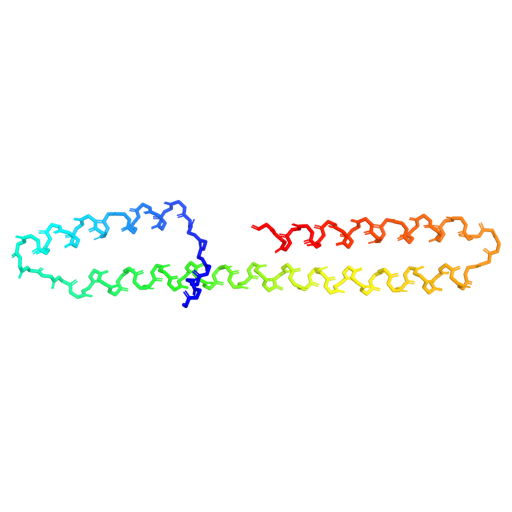LU A 1 93 ? -5.652 0.419 16.597 1.00 98.00 93 GLU A C 1
ATOM 710 O O . GLU A 1 93 ? -4.919 0.758 15.660 1.00 98.00 93 GLU A O 1
ATOM 715 N N . ALA A 1 94 ? -6.924 0.054 16.407 1.00 97.94 94 ALA A N 1
ATOM 716 C CA . ALA A 1 94 ? -7.561 0.059 15.089 1.00 97.94 94 ALA A CA 1
ATOM 717 C C . ALA A 1 94 ? 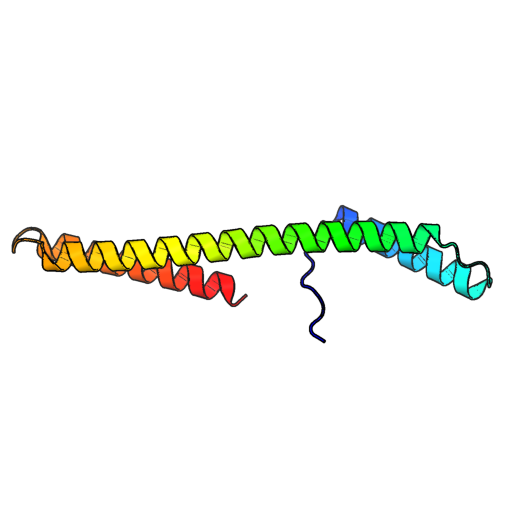-7.559 1.468 14.459 1.00 97.94 94 ALA A C 1
ATOM 719 O O . ALA A 1 94 ? -7.222 1.639 13.287 1.00 97.94 94 ALA A O 1
ATOM 720 N N . GLU A 1 95 ? -7.834 2.509 15.252 1.00 98.25 95 GLU A N 1
ATOM 721 C CA . GLU A 1 95 ? -7.772 3.902 14.800 1.00 98.25 95 GLU A CA 1
ATOM 722 C C . GLU A 1 95 ? -6.349 4.317 14.385 1.00 98.25 95 GLU A C 1
ATOM 724 O O . GLU A 1 95 ? -6.157 4.945 13.340 1.00 98.25 95 GLU A O 1
ATOM 729 N N . LYS A 1 96 ? -5.323 3.938 15.159 1.00 98.25 96 LYS A N 1
ATOM 730 C CA . LYS A 1 96 ? -3.917 4.174 14.790 1.00 98.25 96 LYS A CA 1
ATOM 731 C C . LYS A 1 96 ? -3.560 3.462 13.487 1.00 98.25 96 LYS A C 1
ATOM 733 O O . LYS A 1 96 ? -2.859 4.049 12.661 1.00 98.25 96 LYS A O 1
ATOM 738 N N . ARG A 1 97 ? -4.026 2.224 13.288 1.00 97.19 97 ARG A N 1
ATOM 739 C CA . ARG A 1 97 ? -3.808 1.475 12.045 1.00 97.19 97 ARG A CA 1
ATOM 740 C C . ARG A 1 97 ? -4.440 2.183 10.852 1.00 97.19 97 ARG A C 1
ATOM 742 O O . ARG A 1 97 ? -3.725 2.424 9.883 1.00 97.19 97 ARG A O 1
ATOM 749 N N . LEU A 1 98 ? -5.705 2.595 10.952 1.00 98.19 98 LEU A N 1
ATOM 750 C CA . LEU A 1 98 ? -6.382 3.353 9.896 1.00 98.19 98 LEU A CA 1
ATOM 751 C C . LEU A 1 98 ? -5.584 4.604 9.508 1.00 98.19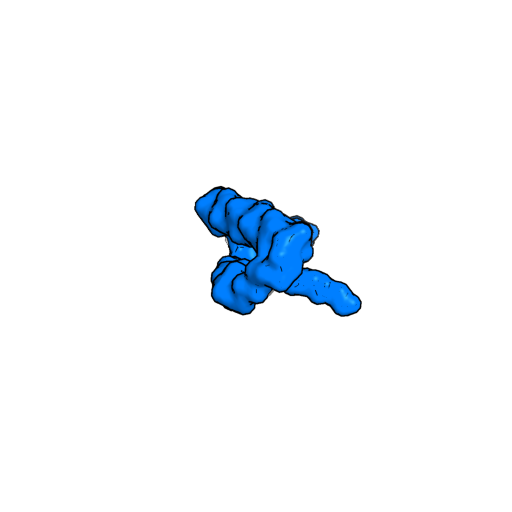 98 LEU A C 1
ATOM 753 O O . LEU A 1 98 ? -5.263 4.796 8.338 1.00 98.19 98 LEU A O 1
ATOM 757 N N . ARG A 1 99 ? -5.151 5.397 10.497 1.00 97.88 99 ARG A N 1
ATOM 758 C CA . ARG A 1 99 ? -4.332 6.596 10.249 1.00 97.88 99 ARG A CA 1
ATOM 759 C C . ARG A 1 99 ? -2.997 6.275 9.566 1.00 97.88 99 ARG A C 1
ATOM 761 O O . ARG A 1 99 ? -2.511 7.084 8.778 1.00 97.88 99 ARG A O 1
ATOM 768 N N . ARG A 1 100 ? -2.366 5.130 9.863 1.00 97.69 100 ARG A N 1
ATOM 769 C CA . ARG A 1 100 ? -1.142 4.690 9.164 1.00 97.69 100 ARG A CA 1
ATOM 770 C C . ARG A 1 100 ? -1.429 4.362 7.697 1.00 97.69 100 ARG A C 1
ATOM 772 O O . ARG A 1 100 ? -0.670 4.815 6.844 1.00 97.69 100 ARG A O 1
ATOM 779 N N . CYS A 1 101 ? -2.525 3.661 7.405 1.00 96.12 101 CYS A N 1
ATOM 780 C CA . CYS A 1 101 ? -2.951 3.352 6.036 1.00 96.12 101 CYS A CA 1
ATOM 781 C C . CYS A 1 101 ? -3.290 4.625 5.240 1.00 96.12 101 CYS A C 1
ATOM 783 O O . CYS A 1 101 ? -2.807 4.799 4.125 1.00 96.12 101 CYS A O 1
ATOM 785 N N . GLU A 1 102 ? -4.026 5.569 5.834 1.00 96.56 102 GLU A N 1
ATOM 786 C CA . GLU A 1 102 ? -4.324 6.865 5.206 1.00 96.56 102 GLU A CA 1
ATOM 787 C C . GLU A 1 102 ? -3.054 7.662 4.888 1.00 96.56 102 GLU A C 1
ATOM 789 O O . GLU A 1 102 ? -2.943 8.272 3.826 1.00 96.56 102 GLU A O 1
ATOM 794 N N . ARG A 1 103 ? -2.075 7.659 5.801 1.00 96.62 103 ARG A N 1
ATOM 795 C CA . ARG A 1 103 ? -0.782 8.320 5.576 1.00 96.62 103 ARG A CA 1
ATOM 796 C C . ARG A 1 103 ? 0.023 7.653 4.470 1.00 96.62 103 ARG A C 1
ATOM 798 O O . ARG A 1 103 ? 0.697 8.368 3.740 1.00 96.62 103 ARG A O 1
ATOM 805 N N . ALA A 1 104 ? -0.024 6.326 4.364 1.00 92.75 104 ALA A N 1
ATOM 806 C CA . ALA A 1 104 ? 0.654 5.597 3.298 1.00 92.75 104 ALA A CA 1
ATOM 807 C C . ALA A 1 104 ? 0.068 5.939 1.921 1.00 92.75 104 ALA A C 1
ATOM 809 O O . ALA A 1 104 ? 0.828 6.132 0.987 1.00 92.75 104 ALA A O 1
ATOM 810 N N . LEU A 1 105 ? -1.256 6.106 1.819 1.00 91.44 105 LEU A N 1
ATOM 811 C CA . LEU A 1 105 ? -1.926 6.464 0.563 1.00 91.44 105 LEU A CA 1
ATOM 812 C C . LEU A 1 105 ? -1.668 7.915 0.113 1.00 91.44 105 LEU A C 1
ATOM 814 O O . LEU A 1 105 ? -1.799 8.232 -1.063 1.00 91.44 105 LEU A O 1
ATOM 818 N N . ARG A 1 106 ? -1.342 8.816 1.049 1.00 88.88 106 ARG A N 1
ATOM 819 C CA . ARG A 1 106 ? -1.043 10.232 0.755 1.00 88.88 106 ARG A CA 1
ATOM 820 C C . ARG A 1 106 ? 0.404 10.485 0.315 1.00 88.88 106 ARG A C 1
ATOM 822 O O . ARG A 1 106 ? 0.725 11.633 0.016 1.00 88.88 106 ARG A O 1
ATOM 829 N N . ARG A 1 107 ? 1.271 9.475 0.374 1.00 78.44 107 ARG A N 1
ATOM 830 C CA . ARG A 1 107 ? 2.672 9.560 -0.058 1.00 78.44 107 ARG A CA 1
ATOM 831 C C . ARG A 1 107 ? 2.797 9.141 -1.512 1.00 78.44 107 ARG A C 1
ATOM 833 O O . ARG A 1 107 ? 3.635 9.764 -2.194 1.00 78.44 107 ARG A O 1
#

Secondary structure (DSSP, 8-state):
-PPPP----HHHHHHHHHHHHHHHHHHHTT---HHHHHHHHHHHHHHHHHHHHHHHHHHHHHHHHHHHHHHHHHHHHH--TTTHHHHHHHHHHHHHHHHHHHHHHT-

Foldseek 3Di:
DDDQQFAADPVLVVLLVVLVVVQVVCVVVVRHDPVSVVSNVVSRVVRNVVVVVVLVVLVVQLVVLVVQLVVLVVCLVVDDPVCNVVSVVSNVVSVVSNVVSVVVNVD

Radius of gyration: 23.91 Å; chains: 1; bounding box: 43×21×72 Å

Organism: NCBI:txid403935

pLDDT: mean 91.89, std 8.51, range [41.66, 98.56]

=== Feature glossary ===
Legend for the data blocks above and below:

— What the protein is —

The amino-acid sequence is the protein's primary structure: the linear order of residues from the N-terminus to the C-terminus, written in one-letter code. Everything else here — the 3D coordinates, the secondary structure, the domain annotations — is ultimately a consequence of this string.

Database cross-references. InterPro integrates a dozen domain/family signature databases into unified entries with residue-range hits. GO terms attach function/process/location labels with evidence codes. CATH codes position the fold in a four-level structural taxonomy. Organism is the NCBI-taxonomy species name.

— Where its atoms are —

The mmCIF block holds the 3D Cartesian coordinates of each backbone atom (N, Cα, C, O) in ångströms. mmCIF is the PDB's canonical archive format — a tagged-loop text representation of the atomic model.

The six renders are orthographic views along the three Cartesian axes in both directions. Representation (cartoon, sticks, or surface) and color scheme (sequence-rainbow or by-chain) vary across proteins so the training set covers all the common visualization conventions.

— Local backbone conformation —

Secondary structure is the local, repeating backbone conformation. DSSP classifies it into eight states by reading the hydrogen-bond network: three helix types (H, G, I), two β types (E, B), two non-regular types (T, S), and unstructured coil (-).

SS3 is a coarse helix/strand/coil call (letters a/b/c) made by the P-SEA algorithm from inter-Cα distances and dihedrals. It is less detailed than DSSP but needs only Cα positions.

Backbone dihedral angles. Every residue except chain termini has a φ (preceding-C → N → Cα → C) and a ψ (N → Cα → C → next-N). They are reported in degrees following the IUPAC sign convention. Secondary structure is essentially a statement about which (φ, ψ) basin each residue occupies.

— Global shape and packing —

The geometric summary reports three shape descriptors. Rg (radius of gyration) measures how spread out the Cα atoms are about their centre of mass; compact globular proteins have small Rg, elongated or unfolded ones large. Cα contacts (<8 Å, |i−j|>4) count long-range residue pairs in spatial proximity — high for tightly packed folds, near zero for rods or random coil. The bounding-box extents give the protein's footprint along x, y, z in Å.

Solve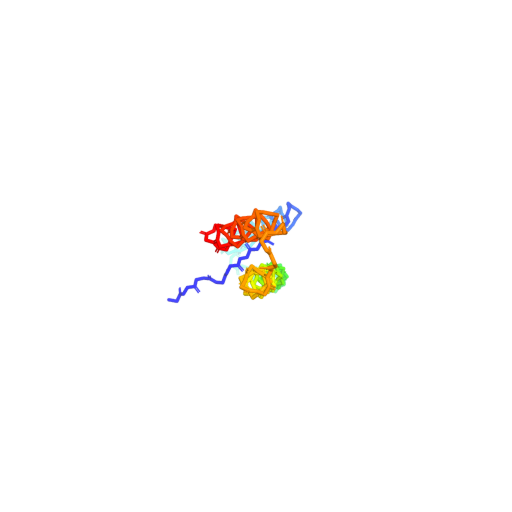nt accessibility: the surface area of each residue that a 1.4 Å water probe can touch, in Å². When only backbone atoms are present the absolute values are lower than full-atom SASA (side chains contribute most of the area) and are flagged as backbone-only.

Plot images: a contact map (which residues are close in 3D, as an N×N binary image), a Ramachandran scatter (backbone torsion angles, revealing secondary-structure composition at a glance), and — for AlphaFold structures — a PAE heatmap (pairwise prediction confidence).

— Structural neighborhood —

Foldseek's 3Di representation compresses backbone geometry into a per-residue letter drawn from a learned twenty-state alphabet. It captures the tertiary interaction pattern around each residue — which residues are packed against it in space, regardless of where they are in sequence.

Structural nearest neighbors (via Foldseek easy-search vs the PDB). Reported per hit: target PDB id, E-value, and alignment TM-score. A TM-score above ~0.5 is the conventional threshold for 'same fold'.

— Confidence and disorder —

pLDDT (predicted Local Distance Difference Test) is AlphaFold's per-residue confidence score, ranging from 0 to 100. Values above 90 indicate high confidence (typically well-packed cores); 70–90 is confident; 50–70 low confidence; below 50 usually means the region is disordered or the prediction is unreliable there. AlphaFold stores pLDDT in the mmCIF B-factor column.

For experimental (PDB) structures, the B-factor (temperature factor) quantifies the positional spread of each atom in the crystal — a combination of thermal vibration and static disorder — in units of Å². High B-factors mark flexible loops or poorly resolved regions; low B-factors mark the rigid, well-ordered core.

Predicted Aligned Error (PAE) is an AlphaFold confidence matrix: entry (i, j) is the expected error in the position of residue j, in ångströms, when the prediction is superimposed on the true structure at residue i. Low PAE within a block of residues means that block is internally rigid and well-predicted; high PAE between two blocks means their relative placement is uncertain even if each block individually is confident.